Protein AF-A0A915DPH2-F1 (afdb_monomer)

Structure (mmCIF, N/CA/C/O backbone):
data_AF-A0A915DPH2-F1
#
_entry.id   AF-A0A915DPH2-F1
#
loop_
_atom_site.group_PDB
_atom_site.id
_atom_site.type_symbol
_atom_site.label_atom_id
_atom_site.label_alt_id
_atom_site.label_comp_id
_atom_site.label_asym_id
_atom_site.label_entity_id
_atom_site.label_seq_id
_atom_site.pdbx_PDB_ins_code
_atom_site.Cartn_x
_atom_site.Cartn_y
_atom_site.Cartn_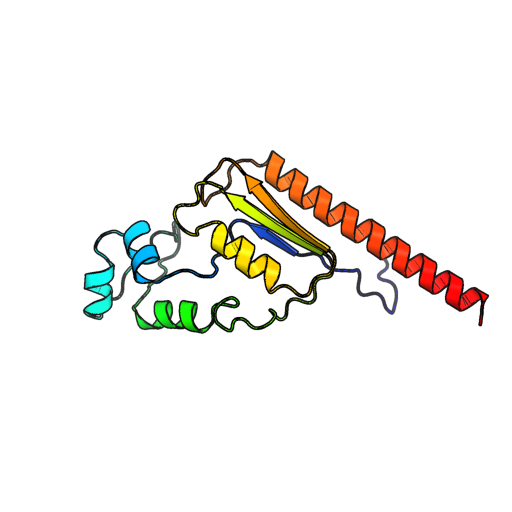z
_atom_site.occupancy
_atom_site.B_iso_or_equiv
_atom_site.auth_seq_id
_atom_site.auth_comp_id
_atom_site.auth_asym_id
_atom_site.auth_atom_id
_atom_site.pdbx_PDB_model_num
ATOM 1 N N . MET A 1 1 ? 5.083 -11.352 36.449 1.00 36.75 1 MET A N 1
ATOM 2 C CA . MET A 1 1 ? 3.811 -10.602 36.427 1.00 36.75 1 MET A CA 1
ATOM 3 C C . MET A 1 1 ? 3.029 -11.164 35.268 1.00 36.75 1 MET A C 1
ATOM 5 O O . MET A 1 1 ? 3.304 -10.814 34.127 1.00 36.75 1 MET A O 1
ATOM 9 N N . ASP A 1 2 ? 2.174 -12.132 35.564 1.00 29.48 2 ASP A N 1
ATOM 10 C CA . ASP A 1 2 ? 1.439 -12.869 34.547 1.00 29.48 2 ASP A CA 1
ATOM 11 C C . ASP A 1 2 ? 0.269 -12.022 34.057 1.00 29.48 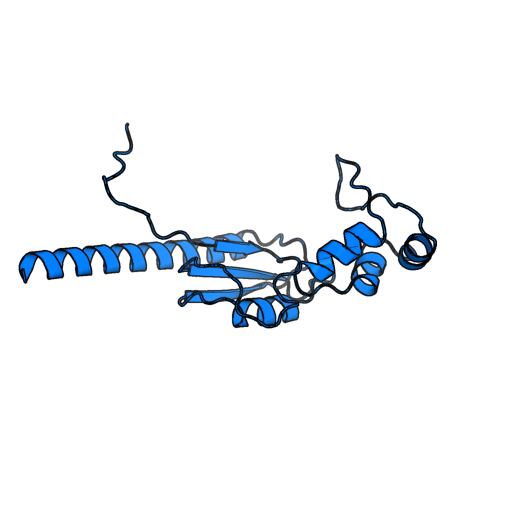2 ASP A C 1
ATOM 13 O O . ASP A 1 2 ? -0.582 -11.592 34.838 1.00 29.48 2 ASP A O 1
ATOM 17 N N . VAL A 1 3 ? 0.255 -11.748 32.754 1.00 40.84 3 VAL A N 1
ATOM 18 C CA . VAL A 1 3 ? -0.877 -11.118 32.080 1.00 40.84 3 VAL A CA 1
ATOM 19 C C . VAL A 1 3 ? -1.998 -12.151 32.057 1.00 40.84 3 VAL A C 1
ATOM 21 O O . VAL A 1 3 ? -1.976 -13.092 31.267 1.00 40.84 3 VAL A O 1
ATOM 24 N N . GLN A 1 4 ? -2.963 -12.000 32.962 1.00 37.47 4 GLN A N 1
ATOM 25 C CA . GLN A 1 4 ? -4.188 -12.791 32.962 1.00 37.47 4 GLN A CA 1
ATOM 26 C C . GLN A 1 4 ? -4.973 -12.507 31.675 1.00 37.47 4 GLN A C 1
ATOM 28 O O . GLN A 1 4 ? -5.646 -11.486 31.544 1.00 37.47 4 GLN A O 1
ATOM 33 N N . THR A 1 5 ? -4.899 -13.419 30.711 1.00 45.72 5 THR A N 1
ATOM 34 C CA . THR A 1 5 ? -5.774 -13.420 29.536 1.00 45.72 5 THR A CA 1
ATOM 35 C C . THR A 1 5 ? -7.170 -13.892 29.944 1.00 45.72 5 THR A C 1
ATOM 37 O O . THR A 1 5 ? -7.329 -15.010 30.435 1.00 45.72 5 THR A O 1
ATOM 40 N N . SER A 1 6 ? -8.184 -13.038 29.763 1.00 39.97 6 SER A N 1
ATOM 41 C CA . SER A 1 6 ? -9.579 -13.346 30.116 1.00 39.97 6 SER A CA 1
ATOM 42 C C . SER A 1 6 ? -10.229 -14.382 29.171 1.00 39.97 6 SER A C 1
ATOM 44 O O . SER A 1 6 ? -9.867 -14.444 27.992 1.00 39.97 6 SER A O 1
ATOM 46 N N . PRO A 1 7 ? -11.225 -15.171 29.629 1.00 47.09 7 PRO A N 1
ATOM 47 C CA . PRO A 1 7 ? -11.533 -16.478 29.033 1.00 47.09 7 PRO A CA 1
ATOM 48 C C . PRO A 1 7 ? -12.428 -16.478 27.780 1.00 47.09 7 PRO A C 1
ATOM 50 O O . PRO A 1 7 ? -12.844 -17.547 27.347 1.00 47.09 7 PRO A O 1
ATOM 53 N N . THR A 1 8 ? -12.727 -15.329 27.158 1.00 59.56 8 THR A N 1
ATOM 54 C CA . THR A 1 8 ? -13.439 -15.283 25.854 1.00 59.56 8 THR A CA 1
ATOM 55 C C . THR A 1 8 ? -12.966 -14.145 24.924 1.00 59.56 8 THR A C 1
ATOM 57 O O . THR A 1 8 ? -13.709 -13.715 24.041 1.00 59.56 8 THR A O 1
ATOM 60 N N . GLY A 1 9 ? -11.785 -13.560 25.156 1.00 50.12 9 GLY A N 1
ATOM 61 C CA . GLY A 1 9 ? -11.463 -12.193 24.716 1.00 50.12 9 GLY A CA 1
ATOM 62 C C . GLY A 1 9 ? -10.538 -12.063 23.505 1.00 50.12 9 GLY A C 1
ATOM 63 O O . GLY A 1 9 ? -9.330 -11.935 23.670 1.00 50.12 9 GLY A O 1
ATOM 64 N N . LEU A 1 10 ? -11.091 -11.968 22.292 1.00 54.25 10 LEU A N 1
ATOM 65 C CA . LEU A 1 10 ? -10.370 -11.325 21.187 1.00 54.25 10 LEU A CA 1
ATOM 66 C C . LEU A 1 10 ? -10.373 -9.808 21.428 1.00 54.25 10 LEU A C 1
ATOM 68 O O . LEU A 1 10 ? -11.395 -9.148 21.224 1.00 54.25 10 LEU A O 1
ATOM 72 N N . HIS A 1 11 ? -9.241 -9.257 21.871 1.00 61.59 11 HIS A N 1
ATOM 73 C CA . HIS A 1 11 ? -9.016 -7.813 21.808 1.00 61.59 11 HIS A CA 1
ATOM 74 C C . HIS A 1 11 ? -9.144 -7.355 20.344 1.00 61.59 11 HIS A C 1
ATOM 76 O O . HIS A 1 11 ? -8.703 -8.071 19.436 1.00 61.59 11 HIS A O 1
ATOM 82 N N . PRO A 1 12 ? -9.765 -6.195 20.068 1.00 72.19 12 PRO A N 1
ATOM 83 C CA . PRO A 1 12 ? -9.859 -5.697 18.705 1.00 72.19 12 PRO A CA 1
ATOM 84 C C . PRO A 1 12 ? -8.450 -5.463 18.142 1.00 72.19 12 PRO A C 1
ATOM 86 O O . PRO A 1 12 ? -7.665 -4.709 18.707 1.00 72.19 12 PRO A O 1
ATOM 89 N N . ALA A 1 13 ? -8.129 -6.101 17.015 1.00 84.69 13 ALA A N 1
ATOM 90 C CA . ALA A 1 13 ? -6.862 -5.895 16.319 1.00 84.69 13 ALA A CA 1
ATOM 91 C C . ALA A 1 13 ? -6.946 -4.688 15.369 1.00 84.69 13 ALA A C 1
ATOM 93 O O . ALA A 1 13 ? -7.952 -4.493 14.684 1.00 84.69 13 ALA A O 1
ATOM 94 N N . GLY A 1 14 ? -5.887 -3.884 15.294 1.00 92.50 14 GLY A N 1
ATOM 95 C CA . GLY A 1 14 ? -5.741 -2.827 14.290 1.00 92.50 14 GLY A CA 1
ATOM 96 C C . GLY A 1 14 ? -4.701 -3.191 13.237 1.00 92.50 14 GLY A C 1
ATOM 97 O O . GLY A 1 14 ? -3.849 -4.043 13.473 1.00 92.50 14 GLY A O 1
ATOM 98 N N . LEU A 1 15 ? -4.757 -2.526 12.084 1.00 95.25 15 LEU A N 1
ATOM 99 C CA . LEU A 1 15 ? -3.762 -2.667 11.021 1.00 95.25 15 LEU A CA 1
ATOM 100 C C . LEU A 1 15 ? -3.165 -1.306 10.652 1.00 95.25 15 LEU A C 1
ATOM 102 O O . LEU A 1 15 ? -3.886 -0.411 10.207 1.00 95.25 15 LEU A O 1
ATOM 106 N N . LEU A 1 16 ? -1.847 -1.173 10.791 1.00 96.81 16 LEU A N 1
ATOM 107 C CA . LEU A 1 16 ? -1.078 -0.091 10.185 1.00 96.81 16 LEU A CA 1
ATOM 108 C C . LEU A 1 16 ? -0.401 -0.618 8.918 1.00 96.81 16 LEU A C 1
ATOM 110 O O . LEU A 1 16 ? 0.295 -1.628 8.959 1.00 96.81 16 LEU A O 1
ATOM 114 N N . MET A 1 17 ? -0.582 0.082 7.806 1.00 96.69 17 MET A N 1
ATOM 115 C CA . MET A 1 17 ? 0.131 -0.162 6.554 1.00 96.69 17 MET A CA 1
ATOM 116 C C . MET A 1 17 ? 0.984 1.056 6.222 1.00 96.69 17 MET A C 1
ATOM 118 O O . MET A 1 17 ? 0.495 2.180 6.304 1.00 96.69 17 MET A O 1
ATOM 122 N N . ILE A 1 18 ? 2.232 0.839 5.818 1.00 96.88 18 ILE A N 1
ATOM 123 C CA . ILE A 1 18 ? 3.156 1.900 5.406 1.00 96.88 18 ILE A CA 1
ATOM 124 C C . ILE A 1 18 ? 3.542 1.630 3.954 1.00 96.88 18 ILE A C 1
ATOM 126 O O . ILE A 1 18 ? 4.018 0.539 3.649 1.00 96.88 18 ILE A O 1
ATOM 130 N N . SER A 1 19 ? 3.277 2.596 3.074 1.00 95.69 19 SER A N 1
ATOM 131 C CA . SER A 1 19 ? 3.514 2.542 1.625 1.00 95.69 19 SER A CA 1
ATOM 132 C C . SER A 1 19 ? 3.126 1.189 0.997 1.00 95.69 19 SER A C 1
ATOM 134 O O . SER A 1 19 ? 3.962 0.542 0.362 1.00 95.69 19 SER A O 1
ATOM 136 N N . PRO A 1 20 ? 1.884 0.696 1.202 1.00 95.06 20 PRO A N 1
ATOM 137 C CA . PRO A 1 20 ? 1.510 -0.661 0.815 1.00 95.06 20 PRO A CA 1
ATOM 138 C C . PRO A 1 20 ? 1.703 -0.885 -0.687 1.00 95.06 20 PRO A C 1
ATOM 140 O O . PRO A 1 20 ? 1.181 -0.132 -1.507 1.00 95.06 20 PRO A O 1
ATOM 143 N N . GLY A 1 21 ? 2.414 -1.957 -1.044 1.00 91.50 21 GLY A N 1
ATOM 144 C CA . GLY A 1 21 ? 2.687 -2.351 -2.427 1.00 91.50 21 GLY A CA 1
ATOM 145 C C . GLY A 1 21 ? 1.459 -2.910 -3.142 1.00 91.50 21 GLY A C 1
ATOM 146 O O . GLY A 1 21 ? 1.358 -4.111 -3.367 1.00 91.50 21 GLY A O 1
ATOM 147 N N . VAL A 1 22 ? 0.500 -2.051 -3.483 1.00 92.75 22 VAL A N 1
ATOM 148 C CA . VAL A 1 22 ? -0.756 -2.435 -4.145 1.00 92.75 22 VAL A CA 1
ATOM 149 C C . VAL A 1 22 ? -0.967 -1.678 -5.449 1.00 92.75 22 VAL A C 1
ATOM 151 O O . VAL A 1 22 ? -0.454 -0.576 -5.630 1.00 92.75 22 VAL A O 1
ATOM 154 N N . GLY A 1 23 ? -1.750 -2.259 -6.364 1.00 89.81 23 GLY A N 1
ATOM 155 C CA . GLY A 1 23 ? -2.114 -1.628 -7.640 1.00 89.81 23 GLY A CA 1
ATOM 156 C C . GLY A 1 23 ? -0.923 -1.321 -8.552 1.00 89.81 23 GLY A C 1
ATOM 157 O O . GLY A 1 23 ? -0.992 -0.396 -9.359 1.00 89.81 23 GLY A O 1
ATOM 158 N N . ILE A 1 24 ? 0.181 -2.043 -8.376 1.00 88.88 24 ILE A N 1
ATOM 159 C CA . ILE A 1 24 ? 1.424 -1.833 -9.112 1.00 88.88 24 ILE A CA 1
ATOM 160 C C . ILE A 1 24 ? 1.279 -2.398 -10.530 1.00 88.88 24 ILE A C 1
ATOM 162 O O . ILE A 1 24 ? 0.774 -3.506 -10.714 1.00 88.88 24 ILE A O 1
ATOM 166 N N . GLN A 1 25 ? 1.741 -1.639 -11.525 1.00 87.06 25 GLN A N 1
ATOM 167 C CA . GLN A 1 25 ? 1.917 -2.127 -12.891 1.00 87.06 25 GLN A CA 1
ATOM 168 C C . GLN A 1 25 ? 3.354 -2.590 -13.082 1.00 87.06 25 GLN A C 1
ATOM 170 O O . GLN A 1 25 ? 4.292 -1.904 -12.682 1.00 87.06 25 GLN A O 1
ATOM 175 N N . LEU A 1 26 ? 3.520 -3.768 -13.677 1.00 84.69 26 LEU A N 1
ATOM 176 C CA . LEU A 1 26 ? 4.805 -4.453 -13.687 1.00 84.69 26 LEU A CA 1
ATOM 177 C C . LEU A 1 26 ? 5.903 -3.729 -14.443 1.00 84.69 26 LEU A C 1
ATOM 179 O O . LEU A 1 26 ? 7.027 -3.626 -13.962 1.00 84.69 26 LEU A O 1
ATOM 183 N N . GLU A 1 27 ? 5.558 -3.268 -15.639 1.00 84.44 27 GLU A N 1
ATOM 184 C CA . GLU A 1 27 ? 6.491 -2.608 -16.543 1.00 84.44 27 GLU A CA 1
ATOM 185 C C . GLU A 1 27 ? 6.993 -1.317 -15.897 1.00 84.44 27 GLU A C 1
ATOM 187 O O . GLU A 1 27 ? 8.198 -1.136 -15.740 1.00 84.44 27 GLU A O 1
ATOM 192 N N . ASP A 1 28 ? 6.066 -0.497 -15.396 1.00 85.69 28 ASP A N 1
ATOM 193 C CA . ASP A 1 28 ? 6.379 0.729 -14.665 1.00 85.69 28 ASP A CA 1
ATOM 194 C C . ASP A 1 28 ? 7.227 0.463 -13.422 1.00 85.69 28 ASP A C 1
ATOM 196 O O . ASP A 1 28 ? 8.181 1.190 -13.156 1.00 85.69 28 ASP A O 1
ATOM 200 N N . TYR A 1 29 ? 6.887 -0.562 -12.641 1.00 88.31 29 TYR A N 1
ATOM 201 C CA . TYR A 1 29 ? 7.606 -0.898 -11.418 1.00 88.31 29 TYR A CA 1
ATOM 202 C C . TYR A 1 29 ? 9.049 -1.288 -11.696 1.00 88.31 29 TYR A C 1
ATOM 204 O O . TYR A 1 29 ? 9.965 -0.677 -11.144 1.00 88.31 29 TYR A O 1
ATOM 212 N N . MET A 1 30 ? 9.242 -2.272 -12.577 1.00 89.69 30 MET A N 1
ATOM 213 C CA . MET A 1 30 ? 10.559 -2.804 -12.900 1.00 89.69 30 MET A CA 1
ATOM 214 C C . MET A 1 30 ? 11.441 -1.746 -13.553 1.00 89.69 30 MET A C 1
ATOM 216 O O . MET A 1 30 ? 12.614 -1.649 -13.203 1.00 89.69 30 MET A O 1
ATOM 220 N N . GLU A 1 31 ? 10.884 -0.896 -14.416 1.00 89.69 31 GLU A N 1
ATOM 221 C CA . GLU A 1 31 ? 11.645 0.191 -15.032 1.00 89.69 31 GLU A CA 1
ATOM 222 C C . GLU A 1 31 ? 12.087 1.248 -14.007 1.00 89.69 31 GLU A C 1
ATOM 224 O O . GLU A 1 31 ? 13.168 1.820 -14.127 1.00 89.69 31 GLU A O 1
ATOM 229 N N . ARG A 1 32 ? 11.296 1.484 -12.953 1.00 87.75 32 ARG A N 1
ATOM 230 C CA . ARG A 1 32 ? 11.642 2.443 -11.892 1.00 87.75 32 ARG A CA 1
ATOM 231 C C . ARG A 1 32 ? 12.702 1.920 -10.931 1.00 87.75 32 ARG A C 1
ATOM 233 O O . ARG A 1 32 ? 13.528 2.708 -10.476 1.00 87.75 32 ARG A O 1
ATOM 240 N N . ILE A 1 33 ? 12.668 0.630 -10.591 1.00 87.62 33 ILE A N 1
ATOM 241 C CA . ILE A 1 33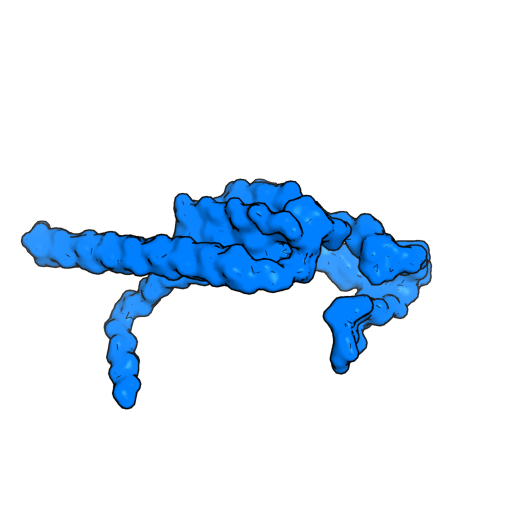 ? 13.635 0.040 -9.652 1.00 87.62 33 ILE A CA 1
ATOM 242 C C . ILE A 1 33 ? 14.906 -0.462 -10.343 1.00 87.62 33 ILE A C 1
ATOM 244 O O . ILE A 1 33 ? 15.968 -0.480 -9.724 1.00 87.62 33 ILE A O 1
ATOM 248 N N . LEU A 1 34 ? 14.810 -0.874 -11.609 1.00 89.44 34 LEU A N 1
ATOM 249 C CA . LEU A 1 34 ? 15.912 -1.423 -12.391 1.00 89.44 34 LEU A CA 1
ATOM 250 C C . LEU A 1 34 ? 15.719 -1.080 -13.883 1.00 89.44 34 LEU A C 1
ATOM 252 O O . LEU A 1 34 ? 15.215 -1.910 -14.643 1.00 89.44 34 LEU A O 1
ATOM 256 N N . PRO A 1 35 ? 16.117 0.123 -14.329 1.00 90.94 35 PRO A N 1
ATOM 257 C CA . PRO A 1 35 ? 15.916 0.562 -15.710 1.00 90.94 35 PRO A CA 1
ATOM 258 C C . PRO A 1 35 ? 16.468 -0.417 -16.759 1.00 90.94 35 PRO A C 1
ATOM 260 O O . PRO A 1 35 ? 17.552 -0.987 -16.597 1.00 90.94 35 PRO A O 1
ATOM 263 N N . GLY A 1 36 ? 15.714 -0.639 -17.837 1.00 90.50 36 GLY A N 1
ATOM 264 C CA . GLY A 1 36 ? 16.040 -1.588 -18.906 1.00 90.50 36 GLY A CA 1
ATOM 265 C C . GLY A 1 36 ? 15.846 -3.068 -18.543 1.00 90.50 36 GLY A C 1
ATOM 266 O O . GLY A 1 36 ? 16.144 -3.949 -19.357 1.00 90.50 36 GLY A O 1
A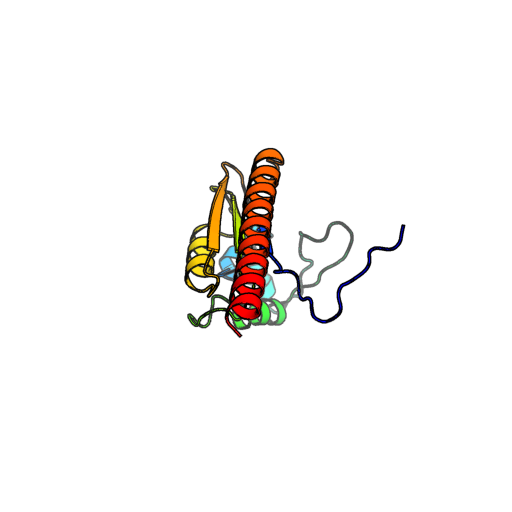TOM 267 N N . SER A 1 37 ? 15.348 -3.378 -17.341 1.00 91.94 37 SER A N 1
ATOM 268 C CA . SER A 1 37 ? 15.072 -4.755 -16.907 1.00 91.94 37 SER A CA 1
ATOM 269 C C . SER A 1 37 ? 13.872 -5.382 -17.610 1.00 91.94 37 SER A C 1
ATOM 271 O O . SER A 1 37 ? 13.872 -6.591 -17.834 1.00 91.94 37 SER A O 1
ATOM 273 N N . VAL A 1 38 ? 12.881 -4.584 -18.022 1.00 91.56 38 VAL A N 1
ATOM 274 C CA . VAL A 1 38 ? 11.639 -5.086 -18.633 1.00 91.56 38 VAL A CA 1
ATOM 275 C C . VAL A 1 38 ? 11.925 -5.886 -19.904 1.00 91.56 38 VAL A C 1
ATOM 277 O O . VAL A 1 38 ? 11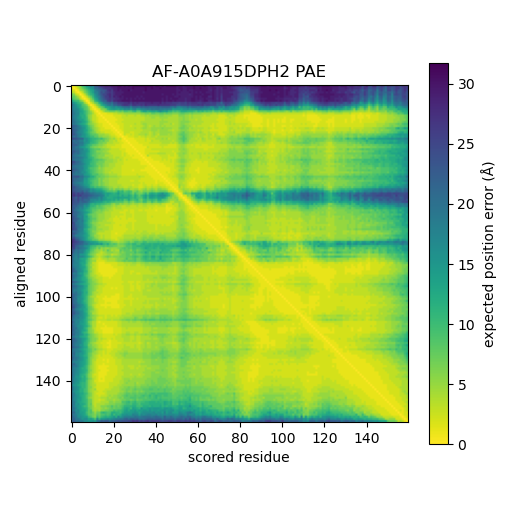.387 -6.977 -20.080 1.00 91.56 38 VAL A O 1
ATOM 280 N N . ALA A 1 39 ? 12.815 -5.394 -20.772 1.00 92.62 39 ALA A N 1
ATOM 281 C CA . ALA A 1 39 ? 13.203 -6.106 -21.991 1.00 92.62 39 ALA A CA 1
ATOM 282 C C . ALA A 1 39 ? 13.886 -7.450 -21.684 1.00 92.62 39 ALA A C 1
ATOM 284 O O . ALA A 1 39 ? 13.632 -8.447 -22.358 1.00 92.62 39 ALA A O 1
ATOM 285 N N . LYS A 1 40 ? 14.708 -7.495 -20.629 1.00 93.56 40 LYS A N 1
ATOM 286 C CA . LYS A 1 40 ? 15.395 -8.713 -20.177 1.00 93.56 40 LYS A CA 1
ATOM 287 C C . LYS A 1 40 ? 14.413 -9.737 -19.604 1.00 93.56 40 LYS A C 1
ATOM 289 O O . LYS A 1 40 ? 14.486 -10.907 -19.967 1.00 93.56 40 LYS A O 1
ATOM 294 N N . LEU A 1 41 ? 13.460 -9.293 -18.783 1.00 92.94 41 LEU A N 1
ATOM 295 C CA . LEU A 1 41 ? 12.391 -10.139 -18.238 1.00 92.94 41 LEU A CA 1
ATOM 296 C C . LEU A 1 41 ? 11.501 -10.707 -19.349 1.00 92.94 41 LEU A C 1
ATOM 298 O O . LEU A 1 41 ? 11.211 -11.899 -19.354 1.00 92.94 41 LEU A O 1
ATOM 302 N N . LYS A 1 42 ? 11.123 -9.881 -20.336 1.00 92.44 42 LYS A N 1
ATOM 303 C CA . LYS A 1 42 ? 10.357 -10.322 -21.518 1.00 92.44 42 LYS A CA 1
ATOM 304 C C . LYS A 1 42 ? 11.122 -11.327 -22.385 1.00 92.44 42 LYS A C 1
ATOM 306 O O . LYS A 1 42 ? 10.498 -12.161 -23.029 1.00 92.44 42 LYS A O 1
ATOM 311 N N . ALA A 1 43 ? 12.455 -11.284 -22.371 1.00 94.62 43 ALA A N 1
ATOM 312 C CA . ALA A 1 43 ? 13.315 -12.278 -23.013 1.00 94.62 43 ALA A CA 1
ATOM 313 C C . ALA A 1 43 ? 13.520 -13.559 -22.172 1.00 94.62 43 ALA A C 1
ATOM 315 O O . ALA A 1 43 ? 14.325 -14.408 -22.549 1.00 94.62 43 ALA A O 1
ATOM 316 N N . GLY A 1 44 ? 12.829 -13.703 -21.034 1.00 93.81 44 GLY A N 1
ATOM 317 C CA . GLY A 1 44 ? 12.909 -14.876 -20.159 1.00 93.81 44 GLY A CA 1
ATOM 318 C C . GLY A 1 44 ? 14.102 -14.879 -19.200 1.00 93.81 44 GLY A C 1
ATOM 319 O O . GLY A 1 44 ? 14.408 -15.913 -18.612 1.00 93.81 44 GLY A O 1
ATOM 320 N N . GLN A 1 45 ? 14.804 -13.752 -19.033 1.00 95.19 45 GLN A N 1
ATOM 321 C CA . GLN A 1 45 ? 15.900 -13.668 -18.067 1.00 95.19 45 GLN A CA 1
ATOM 322 C C . GLN A 1 45 ? 15.373 -13.553 -16.636 1.00 95.19 45 GLN A C 1
ATOM 324 O O . GLN A 1 45 ? 14.410 -12.838 -16.367 1.00 95.19 45 GLN A O 1
ATOM 329 N N . VAL A 1 46 ? 16.082 -14.197 -15.710 1.00 93.81 46 VAL A N 1
ATOM 330 C CA . VAL A 1 46 ? 15.879 -14.048 -14.265 1.00 93.81 46 VAL A CA 1
ATOM 331 C C . VAL A 1 46 ? 16.829 -12.973 -13.747 1.00 93.81 46 VAL A C 1
ATOM 333 O O . VAL A 1 46 ? 18.033 -13.048 -14.004 1.00 93.81 46 VAL A O 1
ATOM 336 N N . LEU A 1 47 ? 16.312 -12.002 -12.999 1.00 91.56 47 LEU A N 1
ATOM 337 C CA . LEU A 1 47 ? 17.070 -10.857 -12.495 1.00 91.56 47 LEU A CA 1
ATOM 338 C C . LEU A 1 47 ? 17.139 -10.857 -10.967 1.00 91.56 47 LEU A C 1
ATOM 340 O O . LEU A 1 47 ? 16.233 -11.349 -10.299 1.00 91.56 47 LEU A O 1
ATOM 344 N N . ASP A 1 48 ? 18.201 -10.277 -10.412 1.00 89.62 48 ASP A N 1
ATOM 345 C CA . ASP A 1 48 ? 18.289 -10.006 -8.976 1.00 89.62 48 ASP A CA 1
ATOM 346 C C . ASP A 1 48 ? 17.538 -8.703 -8.655 1.00 89.62 48 ASP A C 1
ATOM 348 O O . ASP A 1 48 ? 17.792 -7.649 -9.244 1.00 89.62 48 ASP A O 1
ATOM 352 N N . HIS A 1 49 ? 16.590 -8.780 -7.725 1.00 85.62 49 HIS A N 1
ATOM 353 C CA . HIS A 1 49 ? 15.773 -7.657 -7.298 1.00 85.62 49 HIS A CA 1
ATOM 354 C C . HIS A 1 49 ? 16.566 -6.733 -6.352 1.00 85.62 49 HIS A C 1
ATOM 356 O O . HIS A 1 49 ? 17.112 -7.206 -5.352 1.00 85.62 49 HIS A O 1
ATOM 362 N N . PRO A 1 50 ? 16.587 -5.409 -6.595 1.00 78.81 50 PRO A N 1
ATOM 363 C CA . PRO A 1 50 ? 17.464 -4.476 -5.884 1.00 78.81 50 PRO A CA 1
ATOM 364 C C . PRO A 1 50 ? 17.077 -4.225 -4.420 1.00 78.81 50 PRO A C 1
ATOM 366 O O . PRO A 1 50 ? 17.900 -3.748 -3.653 1.00 78.81 50 PRO A O 1
ATOM 369 N N . ALA A 1 51 ? 15.846 -4.543 -4.001 1.00 70.56 51 ALA A N 1
ATOM 370 C CA . ALA A 1 51 ? 15.378 -4.296 -2.627 1.00 70.56 51 ALA A CA 1
ATOM 371 C C . ALA A 1 51 ? 15.951 -5.252 -1.559 1.00 70.56 51 ALA A C 1
ATOM 373 O O . ALA A 1 51 ? 15.502 -5.235 -0.415 1.00 70.56 51 ALA A O 1
ATOM 374 N N . ALA A 1 52 ? 16.894 -6.116 -1.921 1.00 63.44 52 ALA A N 1
ATOM 375 C CA . ALA A 1 52 ? 17.389 -7.163 -1.051 1.00 63.44 52 ALA A CA 1
ATOM 376 C C . ALA A 1 52 ? 18.888 -6.964 -0.771 1.00 63.44 52 ALA A C 1
ATOM 378 O O . ALA A 1 52 ? 19.753 -7.599 -1.363 1.00 63.44 52 ALA A O 1
ATOM 379 N N . ASP A 1 53 ? 19.199 -6.058 0.162 1.00 61.75 53 ASP A N 1
ATOM 380 C CA . ASP A 1 53 ? 20.580 -5.684 0.523 1.00 61.75 53 ASP A CA 1
ATOM 381 C C . ASP A 1 53 ? 21.430 -6.865 1.032 1.00 61.75 53 ASP A C 1
ATOM 383 O O . ASP A 1 53 ? 22.658 -6.831 0.976 1.00 61.75 53 ASP A O 1
ATOM 387 N N . ARG A 1 54 ? 20.791 -7.909 1.581 1.00 64.75 54 ARG A N 1
ATOM 388 C CA . ARG A 1 54 ? 21.468 -9.054 2.225 1.00 64.75 54 ARG A CA 1
ATOM 389 C C . ARG A 1 54 ? 21.016 -10.423 1.722 1.00 64.75 54 ARG A C 1
ATOM 391 O O . ARG A 1 54 ? 21.585 -11.435 2.122 1.00 64.75 54 ARG A O 1
ATOM 398 N N . THR A 1 55 ? 20.005 -10.472 0.865 1.00 71.06 55 THR A N 1
ATOM 399 C CA . THR A 1 55 ? 19.449 -11.708 0.305 1.00 71.06 55 THR A CA 1
ATOM 400 C C . THR A 1 55 ? 19.322 -11.536 -1.199 1.00 71.06 55 THR A C 1
ATOM 402 O O . THR A 1 55 ? 18.995 -10.462 -1.669 1.00 71.06 55 THR A O 1
ATOM 405 N N . ARG A 1 56 ? 19.597 -12.565 -2.000 1.00 78.56 56 ARG A N 1
ATOM 406 C CA . ARG A 1 56 ? 19.316 -12.469 -3.439 1.00 78.56 56 ARG A CA 1
ATOM 407 C C . ARG A 1 56 ? 17.876 -12.878 -3.672 1.00 78.56 56 ARG A C 1
ATOM 409 O O . ARG A 1 56 ? 17.556 -14.063 -3.610 1.00 78.56 56 ARG A O 1
ATOM 416 N N . ILE A 1 57 ? 17.011 -11.898 -3.902 1.00 84.44 57 ILE A N 1
ATOM 417 C CA . ILE A 1 57 ? 15.651 -12.157 -4.370 1.00 84.44 57 ILE A CA 1
ATOM 418 C C . ILE A 1 57 ? 15.718 -12.217 -5.890 1.00 84.44 57 ILE A C 1
ATOM 420 O O . ILE A 1 57 ? 15.972 -11.206 -6.537 1.00 84.44 57 ILE A O 1
ATOM 424 N N . ARG A 1 58 ? 15.521 -13.406 -6.457 1.00 89.31 58 ARG A N 1
ATOM 425 C CA . ARG A 1 58 ? 15.487 -13.599 -7.907 1.00 89.31 58 ARG A CA 1
ATOM 426 C C . ARG A 1 58 ? 14.057 -13.443 -8.395 1.00 89.31 58 ARG A C 1
ATOM 428 O O . ARG A 1 58 ? 13.159 -14.072 -7.844 1.00 89.31 58 ARG A O 1
ATOM 435 N N . VAL A 1 59 ? 13.868 -12.617 -9.412 1.00 89.88 59 VAL A N 1
ATOM 436 C CA . VAL A 1 59 ? 12.569 -12.362 -10.031 1.00 89.88 59 VAL A CA 1
ATOM 437 C C . VAL A 1 59 ? 12.634 -12.679 -11.517 1.00 89.88 59 VAL A C 1
ATOM 439 O O . VAL A 1 59 ? 13.572 -12.295 -12.218 1.00 89.88 59 VAL A O 1
ATOM 442 N N . ASP A 1 60 ? 11.623 -13.386 -11.992 1.00 92.81 60 ASP A N 1
ATOM 443 C CA . ASP A 1 60 ? 11.312 -13.549 -13.405 1.00 92.81 60 ASP A CA 1
ATOM 444 C C . ASP A 1 60 ? 9.947 -12.920 -13.701 1.00 92.81 60 ASP A C 1
ATOM 446 O O . ASP A 1 60 ? 9.277 -12.387 -12.812 1.00 92.81 60 ASP A O 1
ATOM 450 N N . LEU A 1 61 ? 9.546 -12.941 -14.972 1.00 91.44 61 LEU A N 1
ATOM 451 C CA . LEU A 1 61 ? 8.281 -12.352 -15.393 1.00 91.44 61 LEU A CA 1
ATOM 452 C C . LEU A 1 61 ? 7.063 -13.073 -14.791 1.00 91.44 61 LEU A C 1
ATOM 454 O O . LEU A 1 61 ? 6.048 -12.426 -14.545 1.00 91.44 61 LEU A O 1
ATOM 458 N N . GLU A 1 62 ? 7.151 -14.380 -14.539 1.00 91.88 62 GLU A N 1
ATOM 459 C CA . GLU A 1 62 ? 6.041 -15.179 -14.013 1.00 91.88 62 GLU A CA 1
ATOM 460 C C . GLU A 1 62 ? 5.745 -14.825 -12.554 1.00 91.88 62 GLU A C 1
ATOM 462 O O . GLU A 1 62 ? 4.614 -14.456 -12.242 1.00 91.88 62 GLU A O 1
ATOM 467 N N . CYS A 1 63 ? 6.762 -14.826 -11.690 1.00 89.44 63 CYS A N 1
ATOM 468 C CA . CYS A 1 63 ? 6.652 -14.439 -10.280 1.00 89.44 63 CYS A CA 1
ATOM 469 C C . CYS A 1 63 ? 6.082 -13.021 -10.129 1.00 89.44 63 CYS A C 1
ATOM 471 O O . CYS A 1 63 ? 5.177 -12.736 -9.339 1.00 89.44 63 CYS A O 1
ATOM 473 N N . LEU A 1 64 ? 6.591 -12.120 -10.958 1.00 89.19 64 LEU A N 1
ATOM 474 C CA . LEU A 1 64 ? 6.138 -10.747 -11.058 1.00 89.19 64 LEU A CA 1
ATOM 475 C C . LEU A 1 64 ? 4.664 -10.657 -11.490 1.00 89.19 64 LEU A C 1
ATOM 477 O O . LEU A 1 64 ? 3.882 -9.884 -10.924 1.00 89.19 64 LEU A O 1
ATOM 481 N N . GLN A 1 65 ? 4.260 -11.440 -12.491 1.00 90.25 65 GLN A N 1
ATOM 482 C CA . GLN A 1 65 ? 2.885 -11.451 -12.988 1.00 90.25 65 GLN A CA 1
ATOM 483 C C . GLN A 1 65 ? 1.937 -12.073 -11.964 1.00 90.25 65 GLN A C 1
ATOM 485 O O . GLN A 1 65 ? 0.809 -11.601 -11.806 1.00 90.25 65 GLN A O 1
ATOM 490 N N . GLU A 1 66 ? 2.395 -13.081 -11.229 1.00 90.50 66 GLU A N 1
ATOM 491 C CA . GLU A 1 66 ? 1.672 -13.692 -10.123 1.00 90.50 66 GLU A CA 1
ATOM 492 C C . GLU A 1 66 ? 1.390 -12.679 -9.009 1.00 90.50 66 GLU A C 1
ATOM 494 O O . GLU A 1 66 ? 0.256 -12.597 -8.531 1.00 90.50 66 GLU A O 1
ATOM 499 N N . PHE A 1 67 ? 2.365 -11.838 -8.656 1.00 88.19 67 PHE A N 1
ATOM 500 C CA . PHE A 1 67 ? 2.160 -10.739 -7.710 1.00 88.19 67 PHE A CA 1
ATOM 501 C C . PHE A 1 67 ? 1.035 -9.795 -8.168 1.00 88.19 67 PHE A C 1
ATOM 503 O O . PHE A 1 67 ? 0.129 -9.473 -7.394 1.00 88.19 67 PHE A O 1
ATOM 510 N N . VAL A 1 68 ? 1.020 -9.403 -9.448 1.00 89.31 68 VAL A N 1
ATOM 511 C CA . VAL A 1 68 ? -0.059 -8.568 -10.007 1.00 89.31 68 VAL A CA 1
ATOM 512 C C . VAL A 1 68 ? -1.395 -9.315 -10.035 1.00 89.31 68 VAL A C 1
ATOM 514 O O . VAL A 1 68 ? -2.443 -8.728 -9.759 1.00 89.31 68 VAL A O 1
ATOM 517 N N . ASN A 1 69 ? -1.390 -10.609 -10.360 1.00 90.00 69 ASN A N 1
ATOM 518 C CA . ASN A 1 69 ? -2.584 -11.460 -10.405 1.00 90.00 69 ASN A CA 1
ATOM 519 C C . ASN A 1 69 ? -3.236 -11.634 -9.032 1.00 90.00 69 ASN A C 1
ATOM 521 O O . ASN A 1 69 ? -4.465 -11.657 -8.940 1.00 90.00 69 ASN A O 1
ATOM 525 N N . ASN A 1 70 ? -2.426 -11.688 -7.979 1.00 89.00 70 ASN A N 1
ATOM 526 C CA . ASN A 1 70 ? -2.876 -11.874 -6.605 1.00 89.00 70 ASN A CA 1
ATOM 527 C C . ASN A 1 70 ? -2.975 -10.565 -5.811 1.00 89.00 70 ASN A C 1
ATOM 529 O O . ASN A 1 70 ? -3.294 -10.584 -4.622 1.00 89.00 70 ASN A O 1
ATOM 533 N N . CYS A 1 71 ? -2.754 -9.414 -6.452 1.00 89.25 71 CYS A N 1
ATOM 534 C CA . CYS A 1 71 ? -2.886 -8.126 -5.791 1.00 89.25 71 CYS A CA 1
ATOM 535 C C . CYS A 1 71 ? -4.326 -7.910 -5.299 1.00 89.25 71 CYS A C 1
ATOM 537 O O . CYS A 1 71 ? -5.288 -7.983 -6.068 1.00 89.25 71 CYS A O 1
ATOM 539 N N . VAL A 1 72 ? -4.472 -7.568 -4.018 1.00 87.50 72 VAL A N 1
ATOM 540 C CA . VAL A 1 72 ? -5.779 -7.400 -3.358 1.00 87.50 72 VAL A CA 1
ATOM 541 C C . VAL A 1 72 ? -6.653 -6.316 -3.993 1.00 87.50 72 VAL A C 1
ATOM 543 O O . VAL A 1 72 ? -7.872 -6.374 -3.890 1.00 87.50 72 VAL A O 1
ATOM 546 N N . THR A 1 73 ? -6.057 -5.344 -4.688 1.00 88.06 73 THR A N 1
ATOM 547 C CA . THR A 1 73 ? -6.794 -4.271 -5.369 1.00 88.06 73 THR A CA 1
ATOM 548 C C . THR A 1 73 ? -7.205 -4.618 -6.801 1.00 88.06 73 THR A C 1
ATOM 550 O O . THR A 1 73 ? -7.942 -3.849 -7.417 1.00 88.06 73 THR A O 1
ATOM 553 N N . ARG A 1 74 ? -6.778 -5.767 -7.348 1.00 86.06 74 ARG A N 1
ATOM 554 C CA . ARG A 1 74 ? -7.079 -6.162 -8.734 1.00 86.06 74 ARG A CA 1
ATOM 555 C C . ARG A 1 74 ? -8.546 -6.515 -8.949 1.00 86.06 74 ARG A C 1
ATOM 557 O O . ARG A 1 74 ? -9.109 -6.152 -9.975 1.00 86.06 74 ARG A O 1
ATOM 564 N N . ARG A 1 75 ? -9.157 -7.244 -8.013 1.00 78.62 75 ARG A N 1
ATOM 565 C CA . ARG A 1 75 ? -10.499 -7.825 -8.198 1.00 78.62 75 ARG A CA 1
ATOM 566 C C . ARG A 1 75 ? -11.634 -6.799 -8.088 1.00 78.62 75 ARG A C 1
ATOM 568 O O . ARG A 1 75 ? -12.771 -7.165 -8.324 1.00 78.62 75 ARG A O 1
ATOM 575 N N . GLN A 1 76 ? -11.345 -5.542 -7.722 1.00 75.12 76 GLN A N 1
ATOM 576 C CA . GLN A 1 76 ? -12.328 -4.479 -7.410 1.00 75.12 76 GLN A CA 1
ATOM 577 C C . GLN A 1 76 ? -13.390 -4.858 -6.357 1.00 75.12 76 GLN A C 1
ATOM 579 O O . GLN A 1 76 ? -14.297 -4.084 -6.064 1.00 75.12 76 GLN A O 1
ATOM 584 N N . GLU A 1 77 ? -13.251 -6.027 -5.747 1.00 82.31 77 GLU A N 1
ATOM 585 C CA . GLU A 1 77 ? -14.068 -6.514 -4.656 1.00 82.31 77 GLU A CA 1
ATOM 586 C C . GLU A 1 77 ? -13.511 -6.033 -3.319 1.00 82.31 77 GLU A C 1
ATOM 588 O O . GLU A 1 77 ? -12.340 -5.665 -3.180 1.00 82.31 77 GLU A O 1
ATOM 593 N N . ALA A 1 78 ? -14.369 -6.064 -2.306 1.00 81.44 78 ALA A N 1
ATOM 594 C CA . ALA A 1 78 ? -13.972 -5.689 -0.967 1.00 81.44 78 ALA A CA 1
ATOM 595 C C . ALA A 1 78 ? -12.895 -6.644 -0.424 1.00 81.44 78 ALA A C 1
ATOM 597 O O . ALA A 1 78 ? -13.086 -7.861 -0.381 1.00 81.44 78 ALA A O 1
ATOM 5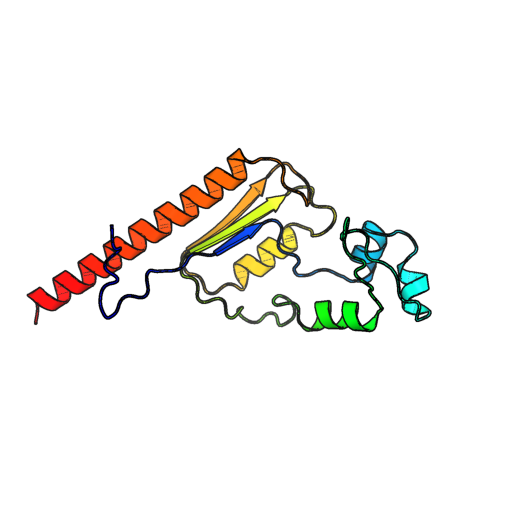98 N N . VAL A 1 79 ? -11.778 -6.079 0.036 1.00 83.62 79 VAL A N 1
ATOM 599 C CA . VAL A 1 79 ? -10.645 -6.853 0.553 1.00 83.62 79 VAL A CA 1
ATOM 600 C C . VAL A 1 79 ? -11.047 -7.525 1.863 1.00 83.62 79 VAL A C 1
ATOM 602 O O . VAL A 1 79 ? -11.638 -6.892 2.743 1.00 83.62 79 VAL A O 1
ATOM 605 N N . ASN A 1 80 ? -10.702 -8.807 2.013 1.00 81.25 80 ASN A N 1
ATOM 606 C CA . ASN A 1 80 ? -10.999 -9.597 3.208 1.00 81.25 80 ASN A CA 1
ATOM 607 C C . ASN A 1 80 ? -10.056 -9.270 4.385 1.00 81.25 80 ASN A C 1
ATOM 609 O O . ASN A 1 80 ? -9.378 -10.139 4.924 1.00 81.25 80 ASN A O 1
ATOM 613 N N . ILE A 1 81 ? -9.997 -7.994 4.765 1.00 83.19 81 ILE A N 1
ATOM 614 C CA . ILE A 1 81 ? -9.357 -7.515 5.990 1.00 83.19 81 ILE A CA 1
ATOM 615 C C . ILE A 1 81 ? -10.483 -7.087 6.928 1.00 83.19 81 ILE A C 1
ATOM 617 O O . ILE A 1 81 ? -11.187 -6.109 6.674 1.00 83.19 81 ILE A O 1
ATOM 621 N N . SER A 1 82 ? -10.671 -7.846 8.006 1.00 81.12 82 SER A N 1
ATOM 622 C CA . SER A 1 82 ? -11.737 -7.644 8.996 1.00 81.12 82 SER A CA 1
ATOM 623 C C . SER A 1 82 ? -11.309 -6.776 10.183 1.00 81.12 82 SER A C 1
ATOM 625 O O . SER A 1 82 ? -12.094 -6.573 11.111 1.00 81.12 82 SER A O 1
ATOM 627 N N . CYS A 1 83 ? -10.085 -6.233 10.159 1.00 88.25 83 CYS A N 1
ATOM 628 C CA . CYS A 1 83 ? -9.590 -5.351 11.208 1.00 88.25 83 CYS A CA 1
ATOM 629 C C . CYS A 1 83 ? -10.535 -4.146 11.370 1.00 88.25 83 CYS A C 1
ATOM 631 O O . CYS A 1 83 ? -10.789 -3.435 10.394 1.00 88.25 83 CYS A O 1
ATOM 633 N N . PRO A 1 84 ? -11.065 -3.877 12.573 1.00 87.88 84 PRO A N 1
ATOM 634 C CA . PRO A 1 84 ? -11.987 -2.768 12.798 1.00 87.88 84 PRO A CA 1
ATOM 635 C C . PRO A 1 84 ? -11.375 -1.383 12.581 1.00 87.88 84 PRO A C 1
ATOM 637 O O . PRO A 1 84 ? -12.109 -0.462 12.216 1.00 87.88 84 PRO A O 1
ATOM 640 N N . VAL A 1 85 ? -10.070 -1.241 12.833 1.00 93.62 85 VAL A N 1
ATOM 641 C CA . VAL A 1 85 ? -9.322 0.010 12.693 1.00 93.62 85 VAL A CA 1
ATOM 642 C C . VAL A 1 85 ? -8.165 -0.205 11.727 1.00 93.62 85 VAL A C 1
ATOM 644 O O . VAL A 1 85 ? -7.346 -1.099 11.936 1.00 93.62 85 VAL A O 1
ATOM 647 N N . VAL A 1 86 ? -8.083 0.620 10.686 1.00 96.12 86 VAL A N 1
ATOM 648 C CA . VAL A 1 86 ? -6.987 0.589 9.712 1.00 96.12 86 VAL A CA 1
ATOM 649 C C . VAL A 1 86 ? -6.402 1.981 9.527 1.00 96.12 86 VAL A C 1
ATOM 651 O O . VAL A 1 86 ? -7.138 2.962 9.411 1.00 96.12 86 VAL A O 1
ATOM 654 N N . ARG A 1 87 ? -5.078 2.082 9.468 1.00 97.69 87 ARG A N 1
ATOM 655 C CA . ARG A 1 87 ? -4.365 3.289 9.049 1.00 97.69 87 ARG A CA 1
ATOM 656 C C . ARG A 1 87 ? -3.418 2.943 7.916 1.00 97.69 87 ARG A C 1
ATOM 658 O O . ARG A 1 87 ? -2.701 1.953 7.989 1.00 97.69 87 ARG A O 1
ATOM 665 N N . ILE A 1 88 ? -3.434 3.760 6.875 1.00 97.75 88 ILE A N 1
ATOM 666 C CA . ILE A 1 88 ? -2.460 3.712 5.793 1.00 97.75 88 ILE A CA 1
ATOM 667 C C . ILE A 1 88 ? -1.612 4.968 5.907 1.00 97.75 88 ILE A C 1
ATOM 669 O O . ILE A 1 88 ? -2.150 6.061 6.030 1.00 97.75 88 ILE A O 1
ATOM 673 N N . VAL A 1 89 ? -0.302 4.813 5.861 1.00 98.25 89 VAL A N 1
ATOM 674 C CA . VAL A 1 89 ? 0.667 5.899 5.769 1.00 98.25 89 VAL A CA 1
ATOM 675 C C . VAL A 1 89 ? 1.300 5.820 4.389 1.00 98.25 89 VAL A C 1
ATOM 677 O O . VAL A 1 89 ? 1.754 4.748 4.000 1.00 98.25 89 VAL A O 1
ATOM 680 N N . HIS A 1 90 ? 1.308 6.915 3.631 1.00 98.31 90 HIS A N 1
ATOM 681 C CA . HIS A 1 90 ? 1.829 6.918 2.261 1.00 98.31 90 HIS A CA 1
ATOM 682 C C . HIS A 1 90 ? 2.562 8.219 1.934 1.00 98.31 90 HIS A C 1
ATOM 684 O O . HIS A 1 90 ? 2.096 9.304 2.280 1.00 98.31 90 HIS A O 1
ATOM 690 N N . GLY A 1 91 ? 3.687 8.119 1.229 1.00 97.88 91 GLY A N 1
ATOM 691 C CA . GLY A 1 91 ? 4.441 9.279 0.753 1.00 97.88 91 GLY A CA 1
ATOM 692 C C . GLY A 1 91 ? 3.792 9.941 -0.464 1.00 97.88 91 GLY A C 1
ATOM 693 O O . GLY A 1 91 ? 3.471 9.284 -1.453 1.00 97.88 91 GLY A O 1
ATOM 694 N N . LEU A 1 92 ? 3.618 11.259 -0.428 1.00 96.56 92 LEU A N 1
ATOM 695 C CA . LEU A 1 92 ? 3.071 12.053 -1.531 1.00 96.56 92 LEU A CA 1
ATOM 696 C C . LEU A 1 92 ? 3.890 11.913 -2.819 1.00 96.56 92 LEU A C 1
ATOM 698 O O . LEU A 1 92 ? 3.324 11.929 -3.912 1.00 96.56 92 LEU A O 1
ATOM 702 N N . TYR A 1 93 ? 5.205 11.741 -2.690 1.00 95.62 93 TYR A N 1
ATOM 703 C CA . TYR A 1 93 ? 6.142 11.609 -3.805 1.00 95.62 93 TYR A CA 1
ATOM 704 C C . TYR A 1 93 ? 6.645 10.178 -3.970 1.00 95.62 93 TYR A C 1
ATOM 706 O O . TYR A 1 93 ? 7.749 9.962 -4.476 1.00 95.62 93 TYR A O 1
ATOM 714 N N . ASP A 1 94 ? 5.869 9.192 -3.521 1.00 94.62 94 ASP A N 1
ATOM 715 C CA . ASP A 1 94 ? 6.193 7.790 -3.725 1.00 94.62 94 ASP A CA 1
ATOM 716 C C . ASP A 1 94 ? 6.262 7.475 -5.227 1.00 94.62 94 ASP A C 1
ATOM 718 O O . ASP A 1 94 ? 5.259 7.359 -5.938 1.00 94.62 94 ASP A O 1
ATOM 722 N N . LYS A 1 95 ? 7.501 7.366 -5.715 1.00 90.75 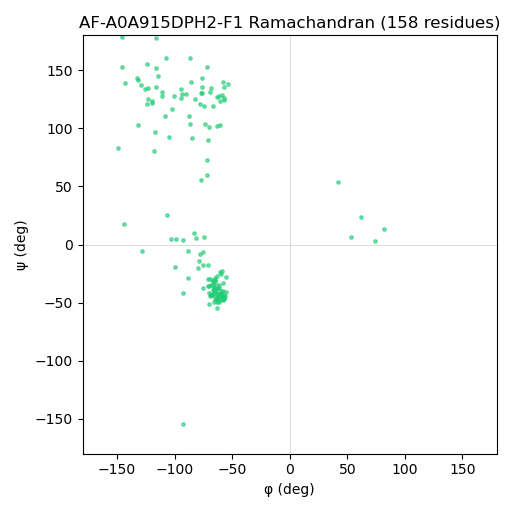95 LYS A N 1
ATOM 723 C CA . LYS A 1 95 ? 7.796 7.025 -7.101 1.00 90.75 95 LYS A CA 1
ATOM 724 C C . LYS A 1 95 ? 7.663 5.534 -7.360 1.00 90.75 95 LYS A C 1
ATOM 726 O O . LYS A 1 95 ? 7.646 5.190 -8.525 1.00 90.75 95 LYS A O 1
ATOM 731 N N . LEU A 1 96 ? 7.591 4.657 -6.365 1.00 90.25 96 LEU A N 1
ATOM 732 C CA . LEU A 1 96 ? 7.475 3.213 -6.589 1.00 90.25 96 LEU A CA 1
ATOM 733 C C . LEU A 1 96 ? 6.014 2.776 -6.610 1.00 90.25 96 LEU A C 1
ATOM 735 O O . LEU A 1 96 ? 5.606 2.003 -7.474 1.00 90.25 96 LEU A O 1
ATOM 739 N N . VAL A 1 97 ? 5.219 3.319 -5.692 1.00 92.25 97 VAL A N 1
ATOM 740 C CA . VAL A 1 97 ? 3.798 3.020 -5.551 1.00 92.25 97 VAL A CA 1
ATOM 741 C C . VAL A 1 97 ? 3.029 4.333 -5.430 1.00 92.25 97 VAL A C 1
ATOM 743 O O . VAL A 1 97 ? 3.020 4.941 -4.365 1.00 92.25 97 VAL A O 1
ATOM 746 N N . PRO A 1 98 ? 2.346 4.801 -6.487 1.00 92.88 98 PRO A N 1
ATOM 747 C CA . PRO A 1 98 ? 1.577 6.039 -6.410 1.00 92.88 98 PRO A CA 1
ATOM 748 C C . PRO A 1 98 ? 0.521 5.984 -5.295 1.00 92.88 98 PRO A C 1
ATOM 750 O O . PRO A 1 98 ? -0.235 5.014 -5.206 1.00 92.88 98 PRO A O 1
ATOM 753 N N . TYR A 1 99 ? 0.390 7.046 -4.489 1.00 95.06 99 TYR A N 1
ATOM 754 C CA . TYR A 1 99 ? -0.560 7.081 -3.360 1.00 95.06 99 TYR A CA 1
ATOM 755 C C . TYR A 1 99 ? -2.025 6.863 -3.786 1.00 95.06 99 TYR A C 1
ATOM 757 O O . TYR A 1 99 ? -2.854 6.416 -2.989 1.00 95.06 99 TYR A O 1
ATOM 765 N N . GLY A 1 100 ? -2.357 7.129 -5.056 1.00 95.38 100 GLY A N 1
ATOM 766 C CA . GLY A 1 100 ? -3.664 6.810 -5.634 1.00 95.38 100 GLY A CA 1
ATOM 767 C C . GLY A 1 100 ? -4.039 5.330 -5.484 1.00 95.38 100 GLY A C 1
ATOM 768 O O . GLY A 1 100 ? -5.217 4.999 -5.354 1.00 95.38 100 GLY A O 1
ATOM 769 N N . ASN A 1 101 ? -3.055 4.432 -5.411 1.00 95.06 101 ASN A N 1
ATOM 770 C CA . ASN A 1 101 ? -3.290 3.017 -5.145 1.00 95.06 101 ASN A CA 1
ATOM 771 C C . ASN A 1 101 ? -3.720 2.760 -3.694 1.00 95.06 101 ASN A C 1
ATOM 773 O O . ASN A 1 101 ? -4.606 1.938 -3.460 1.00 95.06 101 ASN A O 1
ATOM 777 N N . SER A 1 102 ? -3.183 3.514 -2.734 1.00 96.50 102 SER A N 1
ATOM 778 C CA . SER A 1 102 ? -3.632 3.483 -1.337 1.00 96.50 102 SER A CA 1
ATOM 779 C C . SER A 1 102 ? -5.026 4.065 -1.155 1.00 96.50 102 SER A C 1
ATOM 781 O O . SER A 1 102 ? -5.804 3.531 -0.368 1.00 96.50 102 SER A O 1
ATOM 783 N N . LEU A 1 103 ? -5.399 5.093 -1.925 1.00 95.75 103 LEU A N 1
ATOM 784 C CA . LEU A 1 103 ? -6.781 5.585 -1.958 1.00 95.75 103 LEU A CA 1
ATOM 785 C C . LEU A 1 103 ? -7.759 4.513 -2.458 1.00 95.75 103 LEU A C 1
ATOM 787 O O . LEU A 1 103 ? -8.825 4.329 -1.863 1.00 95.75 103 LEU A O 1
ATOM 791 N N . LYS A 1 104 ? -7.394 3.779 -3.519 1.00 95.00 104 LYS A N 1
ATOM 792 C CA . LYS A 1 104 ? -8.186 2.642 -4.020 1.00 95.00 104 LYS A CA 1
ATOM 793 C C . LYS A 1 104 ? -8.297 1.539 -2.968 1.00 95.00 104 LYS A C 1
ATOM 795 O O . LYS A 1 104 ? -9.400 1.083 -2.687 1.00 95.00 104 LYS A O 1
ATOM 800 N N . LEU A 1 105 ? -7.182 1.152 -2.342 1.00 95.25 105 LEU A N 1
ATOM 801 C CA . LEU A 1 105 ? -7.183 0.162 -1.262 1.00 95.25 105 LEU A CA 1
ATOM 802 C C . LEU A 1 105 ? -8.091 0.596 -0.108 1.00 95.25 105 LEU A C 1
ATOM 804 O O . LEU A 1 105 ? -8.925 -0.190 0.333 1.00 95.25 105 LEU A O 1
ATOM 808 N N . LEU A 1 106 ? -7.985 1.853 0.333 1.00 94.94 106 LEU A N 1
ATOM 809 C CA . LEU A 1 106 ? -8.816 2.401 1.402 1.00 94.94 106 LEU A CA 1
ATOM 810 C C . LEU A 1 106 ? -10.309 2.245 1.088 1.00 94.94 106 LEU A C 1
ATOM 812 O O . LEU A 1 106 ? -11.077 1.866 1.970 1.00 94.94 106 LEU A O 1
ATOM 816 N N . HIS A 1 107 ? -10.730 2.467 -0.159 1.00 93.25 107 HIS A N 1
ATOM 817 C CA . HIS A 1 107 ? -12.125 2.270 -0.566 1.00 93.25 107 HIS A CA 1
ATOM 818 C C . HIS A 1 107 ? -12.569 0.807 -0.469 1.00 93.25 107 HIS A C 1
ATOM 820 O O . HIS A 1 107 ? -13.667 0.549 0.019 1.00 93.25 107 HIS A O 1
ATOM 826 N N . LEU A 1 108 ? -11.710 -0.141 -0.850 1.00 93.06 108 LEU A N 1
ATOM 827 C CA . LEU A 1 108 ? -12.032 -1.572 -0.845 1.00 93.06 108 LEU A CA 1
ATOM 828 C C . LEU A 1 108 ? -12.030 -2.211 0.556 1.00 93.06 108 LEU A C 1
ATOM 830 O O . LEU A 1 108 ? -12.582 -3.295 0.736 1.00 93.06 108 LEU A O 1
ATOM 834 N N . LEU A 1 109 ? -11.420 -1.578 1.561 1.00 92.88 109 LEU A N 1
ATOM 835 C CA . LEU A 1 109 ? -11.425 -2.088 2.937 1.00 92.88 109 LEU A CA 1
ATOM 836 C C . LEU A 1 109 ? -12.822 -1.998 3.571 1.00 92.88 109 LEU A C 1
ATOM 838 O O . LEU A 1 109 ? -13.433 -0.931 3.587 1.00 92.88 109 LEU A O 1
ATOM 842 N N . LYS A 1 110 ? -13.299 -3.084 4.192 1.00 90.88 110 LYS A N 1
ATOM 843 C CA . LYS A 1 110 ? -14.590 -3.104 4.918 1.00 90.88 110 LYS A CA 1
ATOM 844 C C . LYS A 1 110 ? -14.540 -2.448 6.302 1.00 90.88 110 LYS A C 1
ATOM 846 O O . LYS A 1 110 ? -15.572 -2.295 6.950 1.00 90.88 110 LYS A O 1
ATOM 851 N N . SER A 1 111 ? -13.351 -2.087 6.774 1.00 91.00 111 SER A N 1
ATOM 852 C CA . SER A 1 111 ? -13.133 -1.502 8.094 1.00 91.00 111 SER A CA 1
ATOM 853 C C . SER A 1 111 ? -13.949 -0.224 8.287 1.00 91.00 111 SER A C 1
ATOM 855 O O . SER A 1 111 ? -13.834 0.718 7.504 1.00 91.00 111 SER A O 1
ATOM 857 N N . ALA A 1 112 ? -14.742 -0.185 9.360 1.00 88.56 112 ALA A N 1
ATOM 858 C CA . ALA A 1 112 ? -15.581 0.966 9.696 1.00 88.56 112 ALA A CA 1
ATOM 859 C C . ALA A 1 112 ? -14.758 2.207 10.081 1.00 88.56 112 ALA A C 1
ATOM 861 O O . ALA A 1 112 ? -15.184 3.329 9.832 1.00 88.56 112 ALA A O 1
ATOM 862 N N . ASN A 1 113 ? -13.575 2.014 10.672 1.00 93.69 113 ASN A N 1
ATOM 863 C CA . ASN A 1 113 ? -12.672 3.098 11.041 1.00 93.69 113 ASN A CA 1
ATOM 864 C C . ASN A 1 113 ? -11.370 2.953 10.249 1.00 93.69 113 ASN A C 1
ATOM 866 O O . ASN A 1 113 ? -10.479 2.191 10.616 1.00 93.69 113 ASN A O 1
ATOM 870 N N . LYS A 1 114 ? -11.258 3.675 9.138 1.00 95.00 114 LYS A N 1
ATOM 871 C CA . LYS A 1 114 ? -10.094 3.625 8.251 1.00 95.00 114 LYS A CA 1
ATOM 872 C C . LYS A 1 114 ? -9.625 5.029 7.892 1.00 95.00 114 LYS A C 1
ATOM 874 O O . LYS A 1 114 ? -10.448 5.922 7.728 1.00 95.00 114 LYS A O 1
ATOM 879 N N . GLY A 1 115 ? -8.314 5.217 7.778 1.00 96.00 115 GLY A N 1
ATOM 880 C CA . GLY A 1 115 ? -7.719 6.513 7.452 1.00 96.00 115 GLY A CA 1
ATOM 881 C C . GLY A 1 115 ? -6.462 6.379 6.603 1.00 96.00 115 GLY A C 1
ATOM 882 O O . GLY A 1 115 ? -5.772 5.362 6.674 1.00 96.00 115 GLY A O 1
ATOM 883 N N . LEU A 1 116 ? -6.182 7.414 5.815 1.00 97.69 116 LEU A N 1
ATOM 884 C CA . LEU A 1 116 ? -4.966 7.565 5.023 1.00 97.69 116 LEU A CA 1
ATOM 885 C C . LEU A 1 116 ? -4.241 8.837 5.470 1.00 97.69 116 LEU A C 1
ATOM 887 O O . LEU A 1 116 ? -4.812 9.923 5.420 1.00 97.69 116 LEU A O 1
ATOM 891 N N . PHE A 1 117 ? -2.987 8.691 5.875 1.00 97.62 117 PHE A N 1
ATOM 892 C CA . PHE A 1 117 ? -2.070 9.777 6.183 1.00 97.62 117 PHE A CA 1
ATOM 893 C C . PHE A 1 117 ? -1.112 9.948 5.013 1.00 97.62 117 PHE A C 1
ATOM 895 O O . PHE A 1 117 ? -0.343 9.04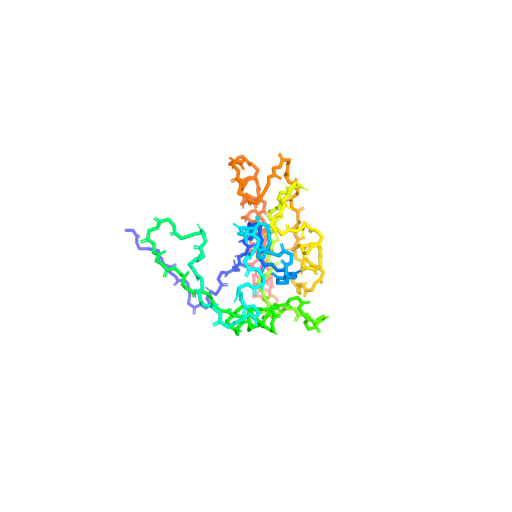1 4.693 1.00 97.62 117 PHE A O 1
ATOM 902 N N . LEU A 1 118 ? -1.181 11.110 4.372 1.00 97.31 118 LEU A N 1
ATOM 903 C CA . LEU A 1 118 ? -0.255 11.489 3.317 1.00 97.31 118 LEU A CA 1
ATOM 904 C C . LEU A 1 118 ? 0.884 12.306 3.920 1.00 97.31 118 LEU A C 1
ATOM 906 O O . LEU A 1 118 ? 0.638 13.296 4.606 1.00 97.31 118 LEU A O 1
ATOM 910 N N . ILE A 1 119 ? 2.117 11.883 3.663 1.00 96.75 119 ILE A N 1
ATOM 911 C CA . ILE A 1 119 ? 3.330 12.506 4.201 1.00 96.75 119 ILE A CA 1
ATOM 912 C C . ILE A 1 119 ? 4.128 13.111 3.051 1.00 96.75 119 ILE A C 1
ATOM 914 O O . ILE A 1 119 ? 4.172 12.553 1.958 1.00 96.75 119 ILE A O 1
ATOM 918 N N . ASN A 1 120 ? 4.790 14.239 3.294 1.00 96.00 120 ASN A N 1
ATOM 919 C CA . ASN A 1 120 ? 5.683 14.900 2.344 1.00 96.00 120 ASN A CA 1
ATOM 920 C C . ASN A 1 120 ? 7.015 14.130 2.150 1.00 96.00 120 ASN A C 1
ATOM 922 O O . ASN A 1 120 ? 8.085 14.659 2.431 1.00 96.00 120 ASN A O 1
ATOM 926 N N . ASP A 1 121 ? 6.940 12.874 1.701 1.00 95.56 121 ASP A N 1
ATOM 927 C CA . ASP A 1 121 ? 8.060 11.932 1.551 1.00 95.56 121 ASP A CA 1
ATOM 928 C C . ASP A 1 121 ? 7.857 10.998 0.330 1.00 95.56 121 ASP A C 1
ATOM 930 O O . ASP A 1 121 ? 6.852 11.098 -0.383 1.00 95.56 121 ASP A O 1
ATOM 934 N N . GLY A 1 122 ? 8.822 10.113 0.060 1.00 94.56 122 GLY A N 1
ATOM 935 C CA . GLY A 1 122 ? 8.780 9.075 -0.976 1.00 94.56 122 GLY A CA 1
ATOM 936 C C . GLY A 1 122 ? 8.255 7.720 -0.478 1.00 94.56 122 GLY A C 1
ATOM 937 O O . GLY A 1 122 ? 7.512 7.644 0.492 1.00 94.56 122 GLY A O 1
ATOM 938 N N . HIS A 1 123 ? 8.647 6.626 -1.144 1.00 93.06 123 HIS A N 1
ATOM 939 C CA . HIS A 1 123 ? 8.242 5.266 -0.748 1.00 93.06 123 HIS A CA 1
ATOM 940 C C . HIS A 1 123 ? 8.762 4.884 0.645 1.00 93.06 123 HIS A C 1
ATOM 942 O O . HIS A 1 123 ? 8.027 4.367 1.488 1.00 93.06 123 HIS A O 1
ATOM 948 N N . PHE A 1 124 ? 10.046 5.162 0.875 1.00 92.12 124 PHE A N 1
ATOM 949 C CA . PHE A 1 124 ? 10.737 4.909 2.132 1.00 92.12 124 PHE A CA 1
ATOM 950 C C . PHE A 1 124 ? 10.504 6.081 3.083 1.00 92.12 124 PHE A C 1
ATOM 952 O O . PHE A 1 124 ? 11.256 7.053 3.057 1.00 92.12 124 PHE A O 1
ATOM 959 N N . ILE A 1 125 ? 9.456 5.977 3.900 1.00 93.88 125 ILE A N 1
ATOM 960 C CA . ILE A 1 125 ? 9.075 7.013 4.863 1.00 93.88 125 ILE A CA 1
ATOM 961 C C . ILE A 1 125 ? 10.143 7.142 5.953 1.00 93.88 125 ILE A C 1
ATOM 963 O O . ILE A 1 125 ? 10.401 6.198 6.699 1.00 93.88 125 ILE A O 1
ATOM 967 N N . LYS A 1 126 ? 10.748 8.325 6.053 1.00 92.88 126 LYS A N 1
ATOM 968 C CA . LYS A 1 126 ? 11.744 8.694 7.070 1.00 92.88 126 LYS A CA 1
ATOM 969 C C . LYS A 1 126 ? 11.142 9.501 8.212 1.00 92.88 126 LYS A C 1
ATOM 971 O O . LYS A 1 126 ? 11.747 9.581 9.279 1.00 92.88 126 LYS A O 1
ATOM 976 N N . ASP A 1 127 ? 9.973 10.097 7.996 1.00 92.75 127 ASP A N 1
ATOM 977 C CA . ASP A 1 127 ? 9.262 10.865 9.014 1.00 92.75 127 ASP A CA 1
ATOM 978 C C . ASP A 1 127 ? 8.688 9.942 10.103 1.00 92.75 127 ASP A C 1
ATOM 980 O O . ASP A 1 127 ? 7.559 9.447 10.034 1.00 92.75 127 ASP A O 1
ATOM 984 N N . GLN A 1 128 ? 9.501 9.702 11.132 1.00 93.69 128 GLN A N 1
ATOM 985 C CA . GLN A 1 128 ? 9.128 8.891 12.289 1.00 93.69 128 GLN A CA 1
ATOM 986 C C . GLN A 1 128 ? 7.996 9.522 13.104 1.00 93.69 128 GLN A C 1
ATOM 988 O O . GLN A 1 128 ? 7.210 8.793 13.708 1.00 93.69 128 GLN A O 1
ATOM 993 N N . HIS A 1 129 ? 7.877 10.854 13.107 1.00 94.12 129 HIS A N 1
ATOM 994 C CA . HIS A 1 129 ? 6.808 11.540 13.829 1.00 94.12 129 HIS A CA 1
ATOM 995 C C . HIS A 1 129 ? 5.456 11.265 13.182 1.00 94.12 129 HIS A C 1
ATOM 997 O O . HIS A 1 129 ? 4.490 10.958 13.879 1.00 94.12 129 HIS A O 1
ATOM 1003 N N . ALA A 1 130 ? 5.391 11.302 11.853 1.00 91.81 130 ALA A N 1
ATOM 1004 C CA . ALA A 1 130 ? 4.171 10.985 11.128 1.00 91.81 130 ALA A CA 1
ATOM 1005 C C . ALA A 1 130 ? 3.762 9.507 11.279 1.00 91.81 130 ALA A C 1
ATOM 1007 O O . ALA A 1 130 ? 2.575 9.209 11.431 1.00 91.81 130 ALA A O 1
ATOM 1008 N N . ILE A 1 131 ? 4.728 8.579 11.313 1.00 94.69 131 ILE A N 1
ATOM 1009 C CA . ILE A 1 131 ? 4.458 7.167 11.636 1.00 94.69 131 ILE A CA 1
ATOM 1010 C C . ILE A 1 131 ? 3.924 7.034 13.070 1.00 94.69 131 ILE A C 1
ATOM 1012 O O . ILE A 1 131 ? 2.920 6.352 13.283 1.00 94.69 131 ILE A O 1
ATOM 1016 N N . GLY A 1 132 ? 4.553 7.708 14.038 1.00 96.62 132 GLY A N 1
ATOM 1017 C CA . GLY A 1 132 ? 4.114 7.731 15.435 1.00 96.62 132 GLY A CA 1
ATOM 1018 C C . GLY A 1 132 ? 2.683 8.245 15.582 1.00 96.62 132 GLY A C 1
ATOM 1019 O O . GLY A 1 132 ? 1.844 7.575 16.174 1.00 96.62 132 GLY A O 1
ATOM 1020 N N . TYR A 1 133 ? 2.354 9.356 14.925 1.00 96.62 133 TYR A N 1
ATOM 1021 C CA . TYR A 1 133 ? 0.997 9.902 14.925 1.00 96.62 133 TYR A CA 1
ATOM 1022 C C . TYR A 1 133 ? -0.041 8.922 14.351 1.00 96.62 133 TYR A C 1
ATOM 1024 O O . TYR A 1 133 ? -1.149 8.786 14.879 1.00 96.62 133 TYR A O 1
ATOM 1032 N N . ALA A 1 134 ? 0.304 8.204 13.278 1.00 96.62 134 ALA A N 1
ATOM 1033 C CA . ALA A 1 134 ? -0.577 7.193 12.702 1.00 96.62 134 ALA A CA 1
ATOM 1034 C C . ALA A 1 134 ? -0.794 6.002 13.652 1.00 96.62 134 ALA A C 1
ATOM 1036 O O . ALA A 1 134 ? -1.917 5.494 13.744 1.00 96.62 134 ALA A O 1
ATOM 1037 N N . LEU A 1 135 ? 0.254 5.582 14.370 1.00 96.44 135 LEU A N 1
ATOM 1038 C CA . LEU A 1 135 ? 0.174 4.560 15.415 1.00 96.44 135 LEU A CA 1
ATOM 1039 C C . LEU A 1 135 ? -0.704 5.016 16.580 1.00 96.44 135 LEU A C 1
ATOM 1041 O O . LEU A 1 135 ? -1.616 4.284 16.958 1.00 96.44 135 LEU A O 1
ATOM 1045 N N . ASP A 1 136 ? -0.508 6.231 17.086 1.00 96.88 136 ASP A N 1
ATOM 1046 C CA . ASP A 1 136 ? -1.308 6.788 18.179 1.00 96.88 136 ASP A CA 1
ATOM 1047 C C . ASP A 1 136 ? -2.786 6.898 17.783 1.00 96.88 136 ASP A C 1
ATOM 1049 O O . ASP A 1 136 ? -3.681 6.510 18.535 1.00 96.88 136 ASP A O 1
ATOM 1053 N N . SER A 1 137 ? -3.069 7.358 16.559 1.00 96.81 137 SER A N 1
ATOM 1054 C CA . SER A 1 137 ? -4.431 7.407 16.013 1.00 96.81 137 SER A CA 1
ATOM 1055 C C . SER A 1 137 ? -5.088 6.023 15.953 1.00 96.81 137 SER A C 1
ATOM 1057 O O . SER A 1 137 ? -6.280 5.880 16.261 1.00 96.81 137 SER A O 1
ATOM 1059 N N . LEU A 1 138 ? -4.326 5.003 15.546 1.00 96.38 138 LEU A N 1
ATOM 1060 C CA . LEU A 1 138 ? -4.782 3.617 15.511 1.00 96.38 138 LEU A CA 1
ATOM 1061 C C . LEU A 1 138 ? -5.051 3.097 16.925 1.00 96.38 138 LEU A C 1
ATOM 1063 O O . LEU A 1 138 ? -6.135 2.575 17.179 1.00 96.38 138 LEU A O 1
ATOM 1067 N N . TRP A 1 139 ? -4.104 3.289 17.842 1.00 95.12 139 TRP A N 1
ATOM 1068 C CA . TRP A 1 139 ? -4.182 2.816 19.220 1.00 95.12 139 TRP A CA 1
ATOM 1069 C C . TRP A 1 139 ? -5.362 3.435 19.970 1.00 95.12 139 TRP A C 1
ATOM 1071 O O . TRP A 1 139 ? -6.202 2.716 20.509 1.00 95.12 139 TRP A O 1
ATOM 1081 N N . ASN A 1 140 ? -5.508 4.760 19.907 1.00 95.31 140 ASN A N 1
ATOM 1082 C CA . ASN A 1 140 ? -6.624 5.474 20.528 1.00 95.31 140 ASN A CA 1
ATOM 1083 C C . ASN A 1 140 ? -7.981 4.985 20.002 1.00 95.31 140 ASN A C 1
ATOM 1085 O O . ASN A 1 140 ? -8.923 4.794 20.769 1.00 95.31 140 ASN A O 1
ATOM 1089 N N . SER A 1 141 ? -8.080 4.710 18.698 1.00 94.94 141 SER A N 1
ATOM 1090 C CA . SER A 1 141 ? -9.309 4.170 18.104 1.00 94.94 141 SER A CA 1
ATOM 1091 C C . SER A 1 141 ? -9.631 2.751 18.586 1.00 94.94 141 SER A C 1
ATOM 1093 O O . SER A 1 141 ? -10.806 2.405 18.725 1.00 94.94 141 SER A O 1
ATOM 1095 N N . LEU A 1 142 ? -8.612 1.922 18.831 1.00 93.00 142 LEU A N 1
ATOM 1096 C CA . LEU A 1 142 ? -8.797 0.580 19.386 1.00 93.00 142 LEU A CA 1
ATOM 1097 C C . LEU A 1 142 ? -9.258 0.635 20.844 1.00 93.00 142 LEU A C 1
ATOM 1099 O O . LEU A 1 142 ? -10.216 -0.058 21.180 1.00 93.00 142 LEU A O 1
ATOM 1103 N N . LEU A 1 143 ? -8.653 1.499 21.665 1.00 92.25 143 LEU A N 1
ATOM 1104 C CA . LEU A 1 143 ? -9.044 1.693 23.066 1.00 92.25 143 LEU A CA 1
ATOM 1105 C C . LEU A 1 143 ? -10.511 2.120 23.196 1.00 92.25 143 LEU A C 1
ATOM 1107 O O . LEU A 1 143 ? -11.268 1.510 23.951 1.00 92.25 143 LEU A O 1
ATOM 1111 N N . ILE A 1 144 ? -10.945 3.109 22.406 1.00 91.69 144 ILE A N 1
ATOM 1112 C CA . ILE A 1 144 ? -12.347 3.564 22.387 1.00 91.69 144 ILE A CA 1
ATOM 1113 C C . ILE A 1 144 ? -13.288 2.409 22.017 1.00 91.69 144 ILE A C 1
ATOM 1115 O O . ILE A 1 144 ? -14.350 2.226 22.621 1.00 91.69 144 ILE A O 1
ATOM 1119 N N . LYS A 1 145 ? -12.906 1.603 21.020 1.00 89.38 145 LYS A N 1
ATOM 1120 C CA . LYS A 1 145 ? -13.710 0.459 20.582 1.00 89.38 145 LYS A CA 1
ATOM 1121 C C . LYS A 1 145 ? -13.803 -0.616 21.663 1.00 89.38 145 LYS A C 1
ATOM 1123 O O . LYS A 1 145 ? -14.881 -1.165 21.872 1.00 89.38 145 LYS A O 1
ATOM 1128 N N . GLU A 1 146 ? -12.702 -0.915 22.339 1.00 89.50 146 GLU A N 1
ATOM 1129 C CA . GLU A 1 146 ? -12.673 -1.872 23.440 1.00 89.50 146 GLU A CA 1
ATOM 1130 C C . GLU A 1 146 ? -13.565 -1.422 24.601 1.00 89.50 146 GLU A C 1
ATOM 1132 O O . GLU A 1 146 ? -14.417 -2.192 25.041 1.00 89.50 146 GLU A O 1
ATOM 1137 N N . GLN A 1 147 ? -13.452 -0.161 25.025 1.00 90.00 147 GLN A N 1
ATOM 1138 C CA . GLN A 1 147 ? -14.306 0.420 26.066 1.00 90.00 147 GLN A CA 1
ATOM 1139 C C . GLN A 1 147 ? -15.792 0.325 25.701 1.00 90.00 147 GLN A C 1
ATOM 1141 O O . GLN A 1 147 ? -16.602 -0.116 26.514 1.00 90.00 147 GLN A O 1
ATOM 1146 N N . THR A 1 148 ? -16.136 0.642 24.450 1.00 88.88 148 THR A N 1
ATOM 1147 C CA . THR A 1 148 ? -17.512 0.544 2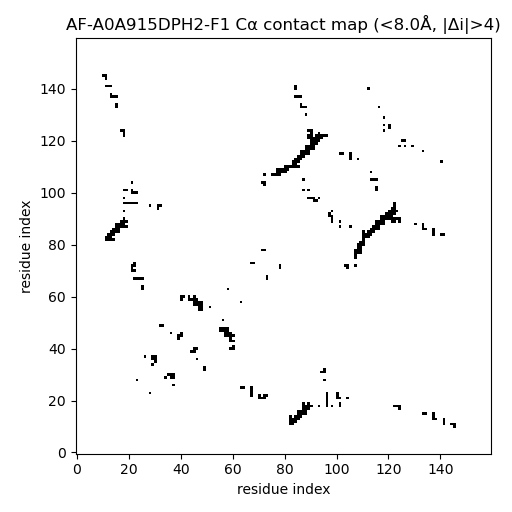3.942 1.00 88.88 148 THR A CA 1
ATOM 1148 C C . THR A 1 148 ? -18.040 -0.894 24.015 1.00 88.88 148 THR A C 1
ATOM 1150 O O . THR A 1 148 ? -19.172 -1.123 24.437 1.00 88.88 148 THR A O 1
ATOM 1153 N N . ILE A 1 149 ? -17.224 -1.885 23.638 1.00 88.44 149 ILE A N 1
ATOM 1154 C CA . ILE A 1 149 ? -17.597 -3.307 23.720 1.00 88.44 149 ILE A CA 1
ATOM 1155 C C . ILE A 1 149 ? -17.827 -3.726 25.178 1.00 88.44 149 ILE A C 1
ATOM 1157 O O . ILE A 1 149 ? -18.771 -4.467 25.454 1.00 88.44 149 ILE A O 1
ATOM 1161 N N . GLN A 1 150 ? -16.985 -3.273 26.110 1.00 88.56 150 GLN A N 1
ATOM 1162 C CA . GLN A 1 150 ? -17.136 -3.602 27.530 1.00 88.56 150 GLN A CA 1
ATOM 1163 C C . GLN A 1 150 ? -18.396 -2.975 28.131 1.00 88.56 150 GLN A C 1
ATOM 1165 O O . GLN A 1 150 ? -19.153 -3.670 28.809 1.00 88.56 150 GLN A O 1
ATOM 1170 N N . GLN A 1 151 ? -18.673 -1.709 27.815 1.00 89.19 151 GLN A N 1
ATOM 1171 C CA . GLN A 1 151 ? -19.883 -1.025 28.267 1.00 89.19 151 GLN A CA 1
ATOM 1172 C C . GLN A 1 151 ? -21.151 -1.742 27.773 1.00 89.19 151 GLN A C 1
ATOM 1174 O O . GLN A 1 151 ? -22.029 -2.068 28.567 1.00 89.19 151 GLN A O 1
ATOM 1179 N N . GLN A 1 152 ? -21.206 -2.104 26.487 1.00 88.25 152 GLN A N 1
ATOM 1180 C CA . GLN A 1 152 ? -22.340 -2.845 25.918 1.00 88.25 152 GLN A CA 1
ATOM 1181 C C . GLN A 1 152 ? -22.546 -4.222 26.568 1.00 88.25 152 GLN A C 1
ATOM 1183 O O . GLN A 1 152 ? -23.680 -4.685 26.695 1.00 88.25 152 GLN A O 1
ATOM 1188 N N . LYS A 1 153 ? -21.466 -4.908 26.966 1.00 88.00 153 LYS A N 1
ATOM 1189 C CA . LYS A 1 153 ? -21.565 -6.182 27.694 1.00 88.00 153 LYS A CA 1
ATOM 1190 C C . LYS A 1 153 ? -22.147 -5.986 29.093 1.00 88.00 153 LYS A C 1
ATOM 1192 O O . LYS A 1 153 ? -23.011 -6.764 29.485 1.00 88.00 153 LYS A O 1
ATOM 1197 N N . GLN A 1 154 ? -21.703 -4.958 29.818 1.00 88.06 154 GLN A N 1
ATOM 1198 C CA . GLN A 1 154 ? -22.219 -4.639 31.153 1.00 88.06 154 GLN A CA 1
ATOM 1199 C C . GLN A 1 154 ? -23.707 -4.273 31.113 1.00 88.06 154 GLN A C 1
ATOM 1201 O O . GLN A 1 154 ? -24.488 -4.811 31.891 1.00 88.06 154 GLN A O 1
ATOM 1206 N N . GLU A 1 155 ? -24.122 -3.434 30.163 1.00 89.81 155 GLU A N 1
ATOM 1207 C CA . GLU A 1 155 ? -25.528 -3.044 29.994 1.00 89.81 155 GLU A CA 1
ATOM 1208 C C . GLU A 1 155 ? -26.433 -4.242 29.674 1.00 89.81 155 GLU A C 1
ATOM 1210 O O . GLU A 1 155 ? -27.552 -4.323 30.176 1.00 89.81 155 GLU A O 1
ATOM 1215 N N . ARG A 1 156 ? -25.960 -5.205 28.871 1.00 87.75 156 ARG A N 1
ATOM 1216 C CA . ARG A 1 156 ? -26.718 -6.435 28.586 1.00 87.75 156 ARG A CA 1
ATOM 1217 C C . ARG A 1 156 ? -26.899 -7.312 29.818 1.00 87.75 156 ARG A C 1
ATOM 1219 O O . ARG A 1 156 ? -27.979 -7.856 29.976 1.00 87.75 156 ARG A O 1
ATOM 1226 N N . LEU A 1 157 ? -25.874 -7.422 30.664 1.00 86.00 157 LEU A N 1
ATOM 1227 C CA . LEU A 1 157 ? -25.926 -8.211 31.899 1.00 86.00 157 LEU A CA 1
ATOM 1228 C C . LEU A 1 157 ? -26.844 -7.593 32.961 1.00 86.00 157 LEU A C 1
ATOM 1230 O O . LEU A 1 157 ? -27.404 -8.325 33.765 1.00 86.00 157 LEU A O 1
ATOM 1234 N N . MET A 1 158 ? -26.994 -6.265 32.986 1.00 81.88 158 MET A N 1
ATOM 1235 C CA . MET A 1 158 ? -27.904 -5.591 33.926 1.00 81.88 158 MET A CA 1
ATOM 1236 C C . MET A 1 158 ? -29.375 -5.624 33.488 1.00 81.88 158 MET A C 1
ATOM 1238 O O . MET A 1 158 ? -30.255 -5.426 34.319 1.00 81.88 158 MET A O 1
ATOM 1242 N N . ASN A 1 159 ? -29.641 -5.853 32.199 1.00 80.31 159 ASN A N 1
ATOM 1243 C CA . ASN A 1 159 ? -30.987 -5.869 31.614 1.00 80.31 159 ASN A CA 1
ATOM 1244 C C . ASN A 1 159 ? -31.522 -7.288 31.333 1.00 80.31 159 ASN A C 1
ATOM 1246 O O . ASN A 1 159 ? -32.586 -7.428 30.726 1.00 80.31 159 ASN A O 1
ATOM 1250 N N . SER A 1 160 ? -30.775 -8.323 31.722 1.00 69.56 160 SER A N 1
ATOM 1251 C CA . SER A 1 160 ? -31.123 -9.747 31.615 1.00 69.56 160 SER A CA 1
ATOM 1252 C C . SER A 1 160 ? -31.412 -10.336 32.984 1.00 69.56 160 SER A C 1
ATOM 1254 O O . SER A 1 160 ? -32.400 -11.090 33.096 1.00 69.56 160 SER A O 1
#

Mean predicted aligned error: 7.21 Å

Solvent-accessible surface area (backbone atoms only — not comparable to full-atom values): 9461 Å² total; per-residue (Å²): 134,83,82,82,78,65,98,84,69,82,72,81,53,70,44,82,40,70,48,65,91,41,74,64,53,68,62,65,41,40,39,71,75,40,70,75,40,51,66,43,27,76,70,71,40,73,41,76,46,79,91,37,94,87,49,89,44,74,43,38,54,64,64,54,47,48,52,51,73,66,30,69,58,66,76,78,47,70,38,97,51,83,39,53,34,37,35,36,38,32,18,73,58,15,79,73,48,55,48,69,34,54,55,52,44,58,68,30,42,70,33,85,42,64,50,77,47,78,38,102,35,32,58,77,73,77,61,61,64,63,52,49,51,49,49,50,56,47,48,54,53,42,52,55,52,51,53,51,54,52,51,55,50,52,56,52,65,75,76,107

Foldseek 3Di:
DDDDDDDPDDQQDEEEAELDPAPFDQVQQCCVQPNPVVVVLVVFDWDFGPVCPPDGDIDHPVNSVVCNVPGQLNVLAARPDPRQAYEYEYECAASNHHCVRVVSNQVSYPHPHYYYHYDPDYRPDPPVVSVVVRVVVRVVVSVVVNVVVVVVVVVVVVVD

Organism: NCBI:txid166011

Radius of gyration: 20.39 Å; Cα contacts (8 Å, |Δi|>4): 225; chains: 1; bounding box: 53×31×59 Å

pLDDT: mean 87.07, std 13.28, range [29.48, 98.31]

InterPro domains:
  IPR029058 Alpha/Beta hydrolase fold [G3DSA:3.40.50.1820] (8-135)
  IPR029058 Alpha/Beta hydrolase fold [SSF53474] (14-127)

Sequence (160 aa):
MDVQTSPTGLHPAGLLMISPGVGIQLEDYMERILPGSVAKLKAGQVLDHPAADRTRIRVDLECLQEFVNNCVTRRQEAVNISCPVVRIVHGLYDKLVPYGNSLKLLHLLKSANKGLFLINDGHFIKDQHAIGYALDSLWNSLLIKEQTIQQQKQERLMNS

Secondary structure (DSSP, 8-state):
------TT--PPPEEEEES---S--HHHHHHHHSTTHHHHHHTT--EE-TT-SSS--EE-HHHHHHHHHT-TTTT-SPB----SEEEEEEETT-SSS-HHHHHHHHHHB--SEEEEEEESS-SS---HHHHHHHHHHHHHHHHHHHHHHHHHHHHHHH--

Nearest PDB structures (foldseek):
  6qe2-assembly2_B  TM=6.464E-01  e=1.338E-04  Palaeococcus ferrophilus
  1wm1-assembly1_A  TM=6.555E-01  e=1.576E-02  Serratia marcescens
  5cml-assembly2_B  TM=5.556E-01  e=8.202E-03  Rhodothermus marinus
  2vav-assembly3_K  TM=5.245E-01  e=8.756E-03  Hapsidospora chrysogena
  2vav-assembly2_E  TM=3.942E-01  e=7.198E-03  Hapsidospora chrysogena